Protein AF-A0A432FCJ3-F1 (afdb_monomer_lite)

Secondary structure (DSSP, 8-state):
--BHHHHHHHHHHTT---PPP---SSHHHHHHHHHHHHT---SS---EEEEE-SBSTTHHHH-B-SSSBSSEEEEEPPPPEEEEEEEEEEEEE-TTS-EEEEEEEEEEEETTEEEEEEE--SHHHHHHTT--TT-EEEEEEETTTEEEEEEEEE------

Sequence (160 aa):
MHSHDKAIDFLKTQGFSVNKETIFSNIKGVVKFIEEIENQSFNYATDGVVVKVNDYDLYEEIGYTAKFPKYMIAYKFPEEVAETKLIDIFVTIGRTGRVTYNAKLESVQLAGTTVSAATLHNADYIREIDINVGDIVKVKKAGEIIPKVLGVAKKINNNK

Structure (mmCIF, N/CA/C/O backbone):
data_AF-A0A432FCJ3-F1
#
_entry.id   AF-A0A432FCJ3-F1
#
loop_
_atom_site.group_PDB
_atom_site.id
_atom_site.type_symbol
_atom_site.label_atom_id
_atom_site.label_alt_id
_atom_site.label_comp_id
_atom_site.label_asym_id
_atom_site.label_entity_id
_atom_site.label_seq_id
_atom_site.pdbx_PDB_ins_code
_atom_site.Cartn_x
_atom_site.Cartn_y
_atom_site.Cartn_z
_atom_site.occupancy
_atom_site.B_iso_or_equiv
_atom_site.auth_seq_id
_atom_site.auth_comp_id
_atom_site.auth_asym_id
_atom_site.auth_atom_id
_atom_site.pdbx_PDB_model_num
ATOM 1 N N . MET A 1 1 ? -23.964 -3.023 24.642 1.00 69.19 1 MET A N 1
ATOM 2 C CA . MET A 1 1 ? -22.540 -2.944 24.249 1.00 69.19 1 MET A CA 1
ATOM 3 C C . MET A 1 1 ? -22.446 -1.805 23.252 1.00 69.19 1 MET A C 1
ATOM 5 O O . MET A 1 1 ? -22.927 -1.983 22.145 1.00 69.19 1 MET A O 1
ATOM 9 N N . HIS A 1 2 ? -21.978 -0.634 23.689 1.00 87.81 2 HIS A N 1
ATOM 10 C CA . HIS A 1 2 ? -22.142 0.639 22.959 1.00 87.81 2 HIS A CA 1
ATOM 11 C C . HIS A 1 2 ? -20.869 1.113 22.247 1.00 87.81 2 HIS A C 1
ATOM 13 O O . HIS A 1 2 ? -20.880 2.152 21.605 1.00 87.81 2 HIS A O 1
ATOM 19 N N . SER A 1 3 ? -19.769 0.361 22.338 1.00 93.81 3 SER A N 1
ATOM 20 C CA . SER A 1 3 ? -18.516 0.735 21.688 1.00 93.81 3 SER A CA 1
ATOM 21 C C . SER A 1 3 ? -17.806 -0.439 21.020 1.00 93.81 3 SER A C 1
ATOM 23 O O . SER A 1 3 ? -18.005 -1.605 21.389 1.00 93.81 3 SER A O 1
ATOM 25 N N . HIS A 1 4 ? -16.980 -0.119 20.022 1.00 93.81 4 HIS A N 1
ATOM 26 C CA . HIS A 1 4 ? -16.246 -1.087 19.216 1.00 93.81 4 HIS A CA 1
ATOM 27 C C . HIS A 1 4 ? -15.197 -1.844 20.024 1.00 93.81 4 HIS A C 1
ATOM 29 O O . HIS A 1 4 ? -15.189 -3.074 19.999 1.00 93.81 4 HIS A O 1
ATOM 35 N N . ASP A 1 5 ? -14.403 -1.133 20.824 1.00 94.00 5 ASP A N 1
ATOM 36 C CA . ASP A 1 5 ? -13.383 -1.730 21.688 1.00 94.00 5 ASP A CA 1
ATOM 37 C C . ASP A 1 5 ? -13.979 -2.792 22.625 1.00 94.00 5 ASP A C 1
ATOM 39 O O . ASP A 1 5 ? -13.452 -3.897 22.752 1.00 94.00 5 ASP A O 1
ATOM 43 N N . LYS A 1 6 ? -15.152 -2.507 23.209 1.00 94.06 6 LYS A N 1
ATOM 44 C CA . LYS A 1 6 ? -15.864 -3.449 24.082 1.00 94.06 6 LYS A CA 1
ATOM 45 C C . LYS A 1 6 ? -16.390 -4.659 23.326 1.00 94.06 6 LYS A C 1
ATOM 47 O O . LYS A 1 6 ? -16.448 -5.744 23.902 1.00 94.06 6 LYS A O 1
ATOM 52 N N . ALA A 1 7 ? -16.750 -4.494 22.056 1.00 94.06 7 ALA A N 1
ATOM 53 C CA . ALA A 1 7 ? -17.126 -5.606 21.193 1.00 94.06 7 ALA A CA 1
ATOM 54 C C . ALA A 1 7 ? -15.947 -6.537 20.912 1.00 94.06 7 ALA A C 1
ATOM 56 O O . ALA A 1 7 ? -16.101 -7.756 20.998 1.00 94.06 7 ALA A O 1
ATOM 57 N N . ILE A 1 8 ? -14.767 -5.982 20.641 1.00 94.50 8 ILE A N 1
ATOM 58 C CA . ILE A 1 8 ? -13.552 -6.768 20.423 1.00 94.50 8 ILE A CA 1
ATOM 59 C C . ILE A 1 8 ? -13.083 -7.448 21.712 1.00 94.50 8 ILE A C 1
ATOM 61 O O . ILE A 1 8 ? -12.767 -8.640 21.688 1.00 94.50 8 ILE A O 1
ATOM 65 N N . ASP A 1 9 ? -13.115 -6.743 22.845 1.00 93.81 9 ASP A N 1
ATOM 66 C CA . ASP A 1 9 ? -12.841 -7.329 24.161 1.00 93.81 9 ASP A CA 1
ATOM 67 C C . ASP A 1 9 ? -13.799 -8.489 24.452 1.00 93.81 9 ASP A C 1
ATOM 69 O O . ASP A 1 9 ? -13.364 -9.569 24.855 1.00 93.81 9 ASP A O 1
ATOM 73 N N . PHE A 1 10 ? -15.099 -8.308 24.199 1.00 94.75 10 PHE A N 1
ATOM 74 C CA . PHE A 1 10 ? -16.085 -9.371 24.366 1.00 94.75 10 PHE A CA 1
ATOM 75 C C . PHE A 1 10 ? -15.745 -10.586 23.497 1.00 94.75 10 PHE A C 1
ATOM 77 O O . PHE A 1 10 ? -15.637 -11.688 24.033 1.00 94.75 10 PHE A O 1
ATOM 84 N N . LEU A 1 11 ? -15.478 -10.408 22.199 1.00 96.00 11 LEU A N 1
ATOM 85 C CA . LEU A 1 11 ? -15.059 -11.504 21.315 1.00 96.00 11 LEU A CA 1
ATOM 86 C C . LEU A 1 11 ? -13.817 -12.233 21.846 1.00 96.00 11 LEU A C 1
ATOM 88 O O . LEU A 1 11 ? -13.780 -13.465 21.853 1.00 96.00 11 LEU A O 1
ATOM 92 N N . LYS A 1 12 ? -12.837 -11.495 22.375 1.00 95.12 12 LYS A N 1
ATOM 93 C CA . LYS A 1 12 ? -11.653 -12.079 23.012 1.00 95.12 12 LYS A CA 1
ATOM 94 C C . LYS A 1 12 ? -12.016 -12.957 24.210 1.00 95.12 12 LYS A C 1
ATOM 96 O O . LYS A 1 12 ? -11.491 -14.061 24.331 1.00 95.12 12 LYS A O 1
ATOM 101 N N . THR A 1 13 ? -12.929 -12.507 25.079 1.00 96.06 13 THR A N 1
ATOM 102 C CA . THR A 1 13 ? -13.399 -13.319 26.224 1.00 96.06 13 THR A CA 1
ATOM 103 C C . THR A 1 13 ? -14.137 -14.586 25.799 1.00 96.06 13 THR A C 1
ATOM 105 O O . THR A 1 13 ? -14.104 -15.575 26.523 1.00 96.06 13 THR A O 1
ATOM 108 N N . GLN A 1 14 ? -14.760 -14.579 24.619 1.00 96.94 14 GLN A N 1
ATOM 109 C CA . GLN A 1 14 ? -15.420 -15.753 24.043 1.00 96.94 14 GLN A CA 1
ATOM 110 C C . GLN A 1 14 ? -14.439 -16.716 23.342 1.00 96.94 14 GLN A C 1
ATOM 112 O O . GLN A 1 14 ? -14.867 -17.715 22.772 1.00 96.94 14 GLN A O 1
ATOM 117 N N . GLY A 1 15 ? -13.130 -16.443 23.381 1.00 96.94 15 GLY A N 1
ATOM 118 C CA . GLY A 1 15 ? -12.092 -17.308 22.812 1.00 96.94 15 GLY A CA 1
ATOM 119 C C . GLY A 1 15 ? -11.774 -17.049 21.338 1.00 96.94 15 GLY A C 1
ATOM 120 O O . GLY A 1 15 ? -10.994 -17.797 20.749 1.00 96.94 15 GLY A O 1
ATOM 121 N N . PHE A 1 16 ? -12.330 -15.997 20.726 1.00 97.25 16 PHE A N 1
ATOM 122 C CA . PHE A 1 16 ? -11.951 -15.615 19.366 1.00 97.25 16 PHE A CA 1
ATOM 123 C C . PHE A 1 16 ? -10.554 -14.989 19.340 1.00 97.25 16 PHE A C 1
ATOM 125 O O . PHE A 1 16 ? -10.162 -14.228 20.227 1.00 97.25 16 PHE A O 1
ATOM 132 N N . SER A 1 17 ? -9.809 -15.273 18.271 1.00 94.75 17 SER A N 1
ATOM 133 C CA . SER A 1 17 ? -8.555 -14.577 17.983 1.00 94.75 17 SER A CA 1
ATOM 134 C C . SER A 1 17 ? -8.865 -13.181 17.452 1.00 94.75 17 SER A C 1
ATOM 136 O O . SER A 1 17 ? -9.484 -13.042 16.400 1.00 94.75 17 SER A O 1
ATOM 138 N N . VAL A 1 18 ? -8.442 -12.154 18.187 1.00 93.62 18 VAL A N 1
ATOM 139 C CA . VAL A 1 18 ? -8.648 -10.747 17.827 1.00 93.62 18 VAL A CA 1
ATOM 140 C C . VAL A 1 18 ? -7.317 -10.008 17.750 1.00 93.62 18 VAL A C 1
ATOM 142 O O . VAL A 1 18 ? -6.383 -10.309 18.497 1.00 93.62 18 VAL A O 1
ATOM 145 N N . ASN A 1 19 ? -7.246 -9.012 16.870 1.00 88.50 19 ASN A N 1
ATOM 146 C CA . ASN A 1 19 ? -6.127 -8.077 16.836 1.00 88.50 19 ASN A CA 1
ATOM 147 C C . ASN A 1 19 ? -6.245 -7.060 17.977 1.00 88.50 19 ASN A C 1
ATOM 149 O O . ASN A 1 19 ? -7.339 -6.762 18.456 1.00 88.50 19 ASN A O 1
ATOM 153 N N . LYS A 1 20 ? -5.106 -6.519 18.420 1.00 84.38 20 LYS A N 1
ATOM 154 C CA . LYS A 1 20 ? -5.085 -5.442 19.412 1.00 84.38 20 LYS A CA 1
ATOM 155 C C . LYS A 1 20 ? -5.591 -4.150 18.772 1.00 84.38 20 LYS A C 1
ATOM 157 O O . LYS A 1 20 ? -5.023 -3.701 17.781 1.00 84.38 20 LYS A O 1
ATOM 162 N N . GLU A 1 21 ? -6.598 -3.536 19.380 1.00 87.06 21 GLU A N 1
ATOM 163 C CA . GLU A 1 21 ? -7.052 -2.194 19.016 1.00 87.06 21 GLU A CA 1
ATOM 164 C C . GLU A 1 21 ? -6.400 -1.132 19.907 1.00 87.06 21 GLU A C 1
ATOM 166 O O . GLU A 1 21 ? -6.070 -1.386 21.070 1.00 87.06 21 GLU A O 1
ATOM 171 N N . THR A 1 22 ? -6.222 0.068 19.356 1.00 91.62 22 THR A N 1
ATOM 172 C CA . THR A 1 22 ? -5.746 1.240 20.097 1.00 91.62 22 THR A CA 1
ATOM 173 C C . THR A 1 22 ? -6.774 2.352 19.951 1.00 91.62 22 THR A C 1
ATOM 175 O O . THR A 1 22 ? -7.135 2.726 18.836 1.00 91.62 22 THR A O 1
ATOM 178 N N . ILE A 1 23 ? -7.245 2.880 21.079 1.00 94.56 23 ILE A N 1
ATOM 179 C CA . ILE A 1 23 ? -8.235 3.959 21.113 1.00 94.56 23 ILE A CA 1
ATOM 180 C C . ILE A 1 23 ? -7.503 5.298 21.170 1.00 94.56 23 ILE A C 1
ATOM 182 O O . ILE A 1 23 ? -6.588 5.485 21.973 1.00 94.56 23 ILE A O 1
ATOM 186 N N . PHE A 1 24 ? -7.951 6.249 20.356 1.00 95.56 24 PHE A N 1
ATOM 187 C CA . PHE A 1 24 ? -7.431 7.611 20.335 1.00 95.56 24 PHE A CA 1
ATOM 188 C C . PHE A 1 24 ? -8.554 8.605 20.613 1.00 95.56 24 PHE A C 1
ATOM 190 O O . PHE A 1 24 ? -9.664 8.459 20.111 1.00 95.56 24 PHE A O 1
ATOM 197 N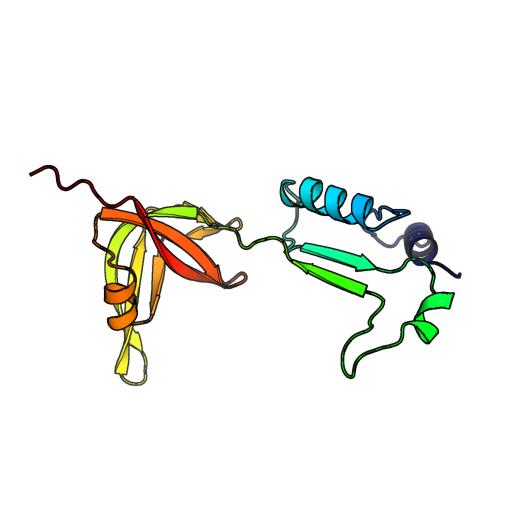 N . SER A 1 25 ? -8.255 9.650 21.385 1.00 94.00 25 SER A N 1
ATOM 198 C CA . SER A 1 25 ? -9.209 10.725 21.686 1.00 94.00 25 SER A CA 1
ATOM 199 C C . SER A 1 25 ? -9.323 11.768 20.572 1.00 94.00 25 SER A C 1
ATOM 201 O O . SER A 1 25 ? -10.196 12.630 20.621 1.00 94.00 25 SER A O 1
ATOM 203 N N . ASN A 1 26 ? -8.419 11.746 19.589 1.00 94.81 26 ASN A N 1
ATOM 204 C CA . ASN A 1 26 ? -8.388 12.714 18.499 1.00 94.81 26 ASN A CA 1
ATOM 205 C C . ASN A 1 26 ? -7.659 12.172 17.261 1.00 94.81 26 ASN A C 1
ATOM 207 O O . ASN A 1 26 ? -6.844 11.251 17.344 1.00 94.81 26 ASN A O 1
ATOM 211 N N . ILE A 1 27 ? -7.910 12.817 16.119 1.00 94.25 27 ILE A N 1
ATOM 212 C CA . ILE A 1 27 ? -7.345 12.429 14.822 1.00 94.25 27 ILE A CA 1
ATOM 213 C C . ILE A 1 27 ? -5.815 12.539 14.765 1.00 94.25 27 ILE A C 1
ATOM 215 O O . ILE A 1 27 ? -5.184 11.757 14.065 1.00 94.25 27 ILE A O 1
ATOM 219 N N . LYS A 1 28 ? -5.187 13.449 15.526 1.00 96.44 28 LYS A N 1
ATOM 220 C CA . LYS A 1 28 ? -3.718 13.582 15.529 1.00 96.44 28 LYS A CA 1
ATOM 221 C C . LYS A 1 28 ? -3.051 12.331 16.099 1.00 96.44 28 LYS A C 1
ATOM 223 O O . LYS A 1 28 ? -2.042 11.889 15.566 1.00 96.44 28 LYS A O 1
ATOM 228 N N . GLY A 1 29 ? -3.635 11.748 17.148 1.00 96.31 29 GLY A N 1
ATOM 229 C CA . GLY A 1 29 ? -3.182 10.471 17.701 1.00 96.31 29 GLY A CA 1
ATOM 230 C C . GLY A 1 29 ? -3.296 9.330 16.691 1.00 96.31 29 GLY A C 1
ATOM 231 O O . GLY A 1 29 ? -2.356 8.557 16.543 1.00 96.31 29 GLY A O 1
ATOM 232 N N . VAL A 1 30 ? -4.405 9.284 15.944 1.00 95.44 30 VAL A N 1
ATOM 233 C CA . VAL A 1 30 ? -4.616 8.292 14.878 1.00 95.44 30 VAL A CA 1
ATOM 234 C C . VAL A 1 30 ? -3.566 8.433 13.776 1.00 95.44 30 VAL A C 1
ATOM 236 O O . VAL A 1 30 ? -2.951 7.443 13.400 1.00 95.44 30 VAL A O 1
ATOM 239 N N . VAL A 1 31 ? -3.328 9.652 13.280 1.00 94.75 31 VAL A N 1
ATOM 240 C CA . VAL A 1 31 ? -2.335 9.907 12.221 1.00 94.75 31 VAL A CA 1
ATOM 241 C C . VAL A 1 31 ? -0.932 9.507 12.677 1.00 94.75 31 VAL A C 1
ATOM 243 O O . VAL A 1 31 ? -0.256 8.775 11.966 1.00 94.75 31 VAL A O 1
ATOM 246 N N . LYS A 1 32 ? -0.529 9.888 13.895 1.00 95.12 32 LYS A N 1
ATOM 247 C CA . LYS A 1 32 ? 0.775 9.497 14.448 1.00 95.12 32 LYS A CA 1
ATOM 248 C C . LYS A 1 32 ? 0.924 7.976 14.548 1.00 95.12 32 LYS A C 1
ATOM 250 O O . LYS A 1 32 ? 1.975 7.434 14.238 1.00 95.12 32 LYS A O 1
ATOM 255 N N . PHE A 1 33 ? -0.135 7.281 14.961 1.00 94.19 33 PHE A N 1
ATOM 256 C CA . PHE A 1 33 ? -0.132 5.822 15.017 1.00 94.19 33 PHE A CA 1
ATOM 257 C C . PHE A 1 33 ? -0.002 5.183 13.631 1.00 94.19 33 PHE A C 1
ATOM 259 O O . PHE A 1 33 ? 0.706 4.192 13.492 1.00 94.19 33 PHE A O 1
ATOM 266 N N . ILE A 1 34 ? -0.649 5.755 12.610 1.00 93.31 34 ILE A N 1
ATOM 267 C CA . ILE A 1 34 ? -0.510 5.308 11.218 1.00 93.31 34 ILE A CA 1
ATOM 268 C C . ILE A 1 34 ? 0.949 5.432 10.753 1.00 93.31 34 ILE A C 1
ATOM 270 O O . ILE A 1 34 ? 1.495 4.475 10.218 1.00 93.31 34 ILE A O 1
ATOM 274 N N . GLU A 1 35 ? 1.603 6.562 11.014 1.00 91.50 35 GLU A N 1
ATOM 275 C CA . GLU A 1 35 ? 3.014 6.776 10.649 1.00 91.50 35 GLU A CA 1
ATOM 276 C C . GLU A 1 35 ? 3.960 5.797 11.376 1.00 91.50 35 GLU A C 1
ATOM 278 O O . GLU A 1 35 ? 4.930 5.290 10.805 1.00 91.50 35 GLU A O 1
ATOM 283 N N . GLU A 1 36 ? 3.672 5.499 12.647 1.00 90.81 36 GLU A N 1
ATOM 284 C CA . GLU A 1 36 ? 4.441 4.543 13.452 1.00 90.81 36 GLU A CA 1
ATOM 285 C C . GLU A 1 36 ? 4.263 3.099 12.971 1.00 90.81 36 GLU A C 1
ATOM 287 O O . GLU A 1 36 ? 5.215 2.318 13.014 1.00 90.81 36 GLU A O 1
ATOM 292 N N . ILE A 1 37 ? 3.051 2.725 12.552 1.00 90.31 37 ILE A N 1
ATOM 293 C CA . ILE A 1 37 ? 2.708 1.350 12.185 1.00 90.31 37 ILE A CA 1
ATOM 294 C C . ILE A 1 37 ? 3.050 1.023 10.726 1.00 90.31 37 ILE A C 1
ATOM 296 O O . ILE A 1 37 ? 3.361 -0.126 10.427 1.00 90.31 37 ILE A O 1
ATOM 300 N N . GLU A 1 38 ? 3.064 2.025 9.844 1.00 86.56 38 GLU A N 1
ATOM 301 C CA . GLU A 1 38 ? 3.486 1.905 8.441 1.00 86.56 38 GLU A CA 1
ATOM 302 C C . GLU A 1 38 ? 4.909 1.339 8.313 1.00 86.56 38 GLU A C 1
ATOM 304 O O . GLU A 1 38 ? 5.192 0.544 7.422 1.00 86.56 38 GLU A O 1
ATOM 309 N N . ASN A 1 39 ? 5.795 1.695 9.245 1.00 81.44 39 ASN A N 1
ATOM 310 C CA . ASN A 1 39 ? 7.192 1.259 9.249 1.00 81.44 39 ASN A CA 1
ATOM 311 C C . ASN A 1 39 ? 7.428 -0.060 10.013 1.00 81.44 39 ASN A C 1
ATOM 313 O O . ASN A 1 39 ? 8.575 -0.482 10.179 1.00 81.44 39 ASN A O 1
ATOM 317 N N . GLN A 1 40 ? 6.375 -0.706 10.522 1.00 84.31 40 GLN A N 1
ATOM 318 C CA . GLN A 1 40 ? 6.498 -1.951 11.281 1.00 84.31 40 GLN A CA 1
ATOM 319 C C . GLN A 1 40 ? 6.369 -3.180 10.386 1.00 84.31 40 GLN A C 1
ATOM 321 O O . GLN A 1 40 ? 5.595 -3.227 9.436 1.00 84.31 40 GLN A O 1
ATOM 326 N N . SER A 1 41 ? 7.121 -4.222 10.735 1.00 80.25 41 SER A N 1
ATOM 327 C CA . SER A 1 41 ? 6.980 -5.538 10.118 1.00 80.25 41 SER A CA 1
ATOM 328 C C . SER A 1 41 ? 5.958 -6.373 10.881 1.00 80.25 41 SER A C 1
ATOM 330 O O . SER A 1 41 ? 6.052 -6.528 12.100 1.00 80.25 41 SER A O 1
ATOM 332 N N . PHE A 1 42 ? 5.011 -6.952 10.151 1.00 82.94 42 PHE A N 1
ATOM 333 C CA . PHE A 1 42 ? 4.018 -7.879 10.684 1.00 82.94 42 PHE A CA 1
ATOM 334 C C . PHE A 1 42 ? 4.353 -9.307 10.271 1.00 82.94 42 PHE A C 1
ATOM 336 O O . PHE A 1 42 ? 4.901 -9.553 9.200 1.00 82.94 42 PHE A O 1
ATOM 343 N N . ASN A 1 43 ? 3.944 -10.275 11.091 1.00 85.88 43 ASN A N 1
ATOM 344 C CA . ASN A 1 43 ? 4.069 -11.702 10.766 1.00 85.88 43 ASN A CA 1
ATOM 345 C C . ASN A 1 43 ? 3.037 -12.162 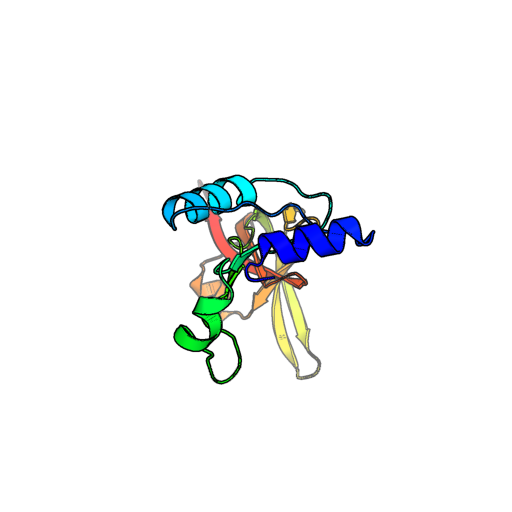9.713 1.00 85.88 43 ASN A C 1
ATOM 347 O O . ASN A 1 43 ? 2.839 -13.358 9.510 1.00 85.88 43 ASN A O 1
ATOM 351 N N . TYR A 1 44 ? 2.331 -11.217 9.097 1.00 83.44 44 TYR A N 1
ATOM 352 C CA . TYR A 1 44 ? 1.306 -11.417 8.086 1.00 83.44 44 TYR A CA 1
ATOM 353 C C . TYR A 1 44 ? 1.303 -10.222 7.128 1.00 83.44 44 TYR A C 1
ATOM 355 O O . TYR A 1 44 ? 1.759 -9.135 7.478 1.00 83.44 44 TYR A O 1
ATOM 363 N N . ALA A 1 45 ? 0.779 -10.420 5.920 1.00 76.50 45 ALA A N 1
ATOM 364 C CA . ALA A 1 45 ? 0.626 -9.341 4.953 1.00 76.50 45 ALA A CA 1
ATOM 365 C C . ALA A 1 45 ? -0.517 -8.400 5.365 1.00 76.50 45 ALA A C 1
ATOM 367 O O . ALA A 1 45 ? -1.607 -8.853 5.718 1.00 76.50 45 ALA A O 1
ATOM 368 N N . THR A 1 46 ? -0.269 -7.094 5.309 1.00 85.44 46 THR A N 1
ATOM 369 C CA . THR A 1 46 ? -1.276 -6.050 5.515 1.00 85.44 46 THR A CA 1
ATOM 370 C C . THR A 1 46 ? -0.992 -4.885 4.576 1.00 85.44 46 THR A C 1
ATOM 372 O O . THR A 1 46 ? 0.167 -4.576 4.307 1.00 85.44 46 THR A O 1
ATOM 375 N N . ASP A 1 47 ? -2.041 -4.244 4.068 1.00 83.94 47 ASP A N 1
ATOM 376 C CA . ASP A 1 47 ? -1.953 -3.117 3.138 1.00 83.94 47 ASP A CA 1
ATOM 377 C C . ASP A 1 47 ? -2.355 -1.784 3.784 1.00 83.94 47 ASP A C 1
ATOM 379 O O . ASP A 1 47 ? -2.467 -0.772 3.090 1.00 83.94 47 ASP A O 1
ATOM 383 N N . GLY A 1 48 ? -2.592 -1.768 5.099 1.00 90.38 48 GLY A N 1
ATOM 384 C CA . GLY A 1 48 ? -3.033 -0.576 5.808 1.00 90.38 48 GLY A CA 1
ATOM 385 C C . GLY A 1 48 ? -3.632 -0.837 7.185 1.00 90.38 48 GLY A C 1
ATOM 386 O O . GLY A 1 48 ? -3.423 -1.879 7.809 1.00 90.38 48 GLY A O 1
ATOM 387 N N . VAL A 1 49 ? -4.427 0.128 7.647 1.00 93.75 49 VAL A N 1
ATOM 388 C CA . VAL A 1 49 ? -5.227 0.041 8.874 1.00 93.75 49 VAL A CA 1
ATOM 389 C C . VAL A 1 49 ? -6.661 0.491 8.629 1.00 93.75 49 VAL A C 1
ATOM 391 O O . VAL A 1 49 ? -6.949 1.246 7.703 1.00 93.75 49 VAL A O 1
ATOM 394 N N . VAL A 1 50 ? -7.582 0.069 9.492 1.00 95.06 50 VAL A N 1
ATOM 395 C CA . VAL A 1 50 ? -8.962 0.567 9.480 1.00 95.06 50 VAL A CA 1
ATOM 396 C C . VAL A 1 50 ? -9.155 1.519 10.650 1.00 95.06 50 VAL A C 1
ATOM 398 O O . VAL A 1 50 ? -8.989 1.132 11.803 1.00 95.06 50 VAL A O 1
ATOM 401 N N . VAL A 1 51 ? -9.541 2.757 10.353 1.00 95.88 51 VAL A N 1
ATOM 402 C CA . VAL A 1 51 ? -9.912 3.760 11.353 1.00 95.88 51 VAL A CA 1
ATOM 403 C C . VAL A 1 51 ? -11.424 3.730 11.513 1.00 95.88 51 VAL A C 1
ATOM 405 O O . VAL A 1 51 ? -12.149 3.806 10.519 1.00 95.88 51 VAL A O 1
ATOM 408 N N . LYS A 1 52 ? -11.908 3.615 12.752 1.00 95.62 52 LYS A N 1
ATOM 409 C CA . LYS A 1 52 ? -13.340 3.551 13.070 1.00 95.62 52 LYS A CA 1
ATOM 410 C C . LYS A 1 52 ? -13.685 4.520 14.189 1.00 95.62 52 LYS A C 1
ATOM 412 O O . LYS A 1 52 ? -12.907 4.691 15.126 1.00 95.62 52 LYS A O 1
ATOM 417 N N . VAL A 1 53 ? -14.876 5.103 14.121 1.00 96.00 53 VAL A N 1
ATOM 418 C CA . VAL A 1 53 ? -15.495 5.742 15.283 1.00 96.00 53 VAL A CA 1
ATOM 419 C C . VAL A 1 53 ? -15.833 4.649 16.293 1.00 96.00 53 VAL A C 1
ATOM 421 O O . VAL A 1 53 ? -16.444 3.638 15.940 1.00 96.00 53 VAL A O 1
ATOM 424 N N . ASN A 1 54 ? -15.380 4.830 17.534 1.00 95.94 54 ASN A N 1
ATOM 425 C CA . ASN A 1 54 ? -15.513 3.806 18.566 1.00 95.94 54 ASN A CA 1
ATOM 426 C C . ASN A 1 54 ? -16.940 3.711 19.117 1.00 95.94 54 ASN A C 1
ATOM 428 O O . ASN A 1 54 ? -17.366 2.626 19.483 1.00 95.94 54 ASN A O 1
ATOM 432 N N . ASP A 1 55 ? -17.659 4.829 19.186 1.00 95.38 55 ASP A N 1
ATOM 433 C CA . ASP A 1 55 ? -19.007 4.905 19.749 1.00 95.38 55 ASP A CA 1
ATOM 434 C C . ASP A 1 55 ? -20.067 4.517 18.706 1.00 95.38 55 ASP A C 1
ATOM 436 O O . ASP A 1 55 ? -20.141 5.124 17.634 1.00 95.38 55 ASP A O 1
ATOM 440 N N . TYR A 1 56 ? -20.864 3.494 19.016 1.00 95.06 56 TYR A N 1
ATOM 441 C CA . TYR A 1 56 ? -21.927 2.995 18.144 1.00 95.06 56 TYR A CA 1
ATOM 442 C C . TYR A 1 56 ? -23.148 3.902 18.113 1.00 95.06 56 TYR A C 1
ATOM 444 O O . TYR A 1 56 ? -23.849 3.918 17.101 1.00 95.06 56 TYR A O 1
ATOM 452 N N . ASP A 1 57 ? -23.376 4.687 19.163 1.00 95.31 57 ASP A N 1
ATOM 453 C CA . ASP A 1 57 ? -24.531 5.579 19.226 1.00 95.31 57 ASP A CA 1
ATOM 454 C C . ASP A 1 57 ? -24.413 6.693 18.157 1.00 95.31 57 ASP A C 1
ATOM 456 O O . ASP A 1 57 ? -25.414 7.225 17.683 1.00 95.31 57 ASP A O 1
ATOM 460 N N . LEU A 1 58 ? -23.193 6.968 17.671 1.00 95.06 58 LEU A N 1
ATOM 461 C CA . LEU A 1 58 ? -22.918 7.914 16.582 1.00 95.06 58 LEU A CA 1
ATOM 462 C C . LEU A 1 58 ? -23.128 7.336 15.170 1.00 95.06 58 LEU A C 1
ATOM 464 O O . LEU A 1 58 ? -23.064 8.076 14.186 1.00 95.06 58 LEU A O 1
ATOM 468 N N . TYR A 1 59 ? -23.329 6.024 15.013 1.00 95.12 59 TYR A N 1
ATOM 469 C CA . TYR A 1 59 ? -23.325 5.396 13.683 1.00 95.12 59 TYR A CA 1
ATOM 470 C C . TYR A 1 59 ? -24.545 5.786 12.851 1.00 95.12 59 TYR A C 1
ATOM 472 O O . TYR A 1 59 ? -24.409 5.991 11.643 1.00 95.12 59 TYR A O 1
ATOM 480 N N . GLU A 1 60 ? -25.718 5.904 13.478 1.00 93.88 60 GLU A N 1
ATOM 481 C CA . GLU A 1 60 ? -26.938 6.347 12.794 1.00 93.88 60 GLU A CA 1
ATOM 482 C C . GLU A 1 60 ? -26.836 7.811 12.357 1.00 93.88 60 GLU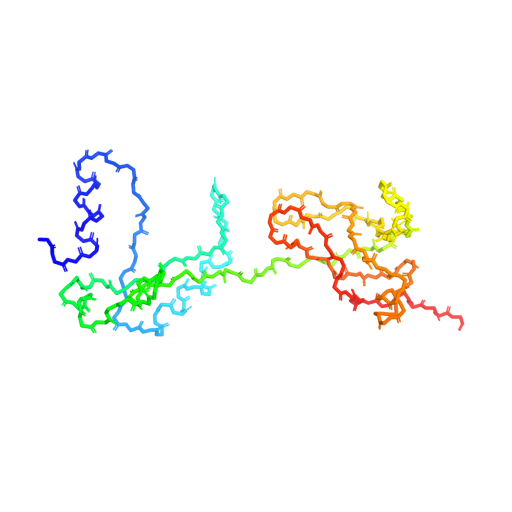 A C 1
ATOM 484 O O . GLU A 1 60 ? -27.188 8.132 11.222 1.00 93.88 60 GLU A O 1
ATOM 489 N N . GLU A 1 61 ? -26.286 8.675 13.215 1.00 96.44 61 GLU A N 1
ATOM 490 C CA . GLU A 1 61 ? -26.093 10.099 12.924 1.00 96.44 61 GLU A CA 1
ATOM 491 C C . GLU A 1 61 ? -25.089 10.314 11.780 1.00 96.44 61 GLU A C 1
ATOM 493 O O . GLU A 1 61 ? -25.350 11.063 10.837 1.00 96.44 61 GLU A O 1
ATOM 498 N N . ILE A 1 62 ? -23.947 9.621 11.826 1.00 96.75 62 ILE A N 1
ATOM 499 C CA . ILE A 1 62 ? -22.912 9.696 10.787 1.00 96.75 62 ILE A CA 1
ATOM 500 C C . ILE A 1 62 ? -23.416 9.076 9.473 1.00 96.75 62 ILE A C 1
ATOM 502 O O . ILE A 1 62 ? -23.199 9.616 8.381 1.00 96.75 62 ILE A O 1
ATOM 506 N N . GLY A 1 63 ? -24.094 7.934 9.574 1.00 96.12 63 GLY A N 1
ATOM 507 C CA . GLY A 1 63 ? -24.760 7.250 8.479 1.00 96.12 63 GLY A CA 1
ATOM 508 C C . GLY A 1 63 ? -23.828 6.568 7.472 1.00 96.12 63 GLY A C 1
ATOM 509 O O . GLY A 1 63 ? -22.668 6.230 7.731 1.00 96.12 63 GLY A O 1
ATOM 510 N N . TYR A 1 64 ? -24.371 6.348 6.274 1.00 96.12 64 TYR A N 1
ATOM 511 C CA . TYR A 1 64 ? -23.773 5.522 5.226 1.00 96.12 64 TYR A CA 1
ATOM 512 C C . TYR A 1 64 ? -23.794 6.250 3.876 1.00 96.12 64 TYR A C 1
ATOM 514 O O . TYR A 1 64 ? -24.575 7.173 3.637 1.00 96.12 64 TYR A O 1
ATOM 522 N N . THR A 1 65 ? -22.901 5.849 2.981 1.00 93.56 65 THR A N 1
ATOM 523 C CA . THR A 1 65 ? -23.026 6.088 1.536 1.00 93.56 65 THR A CA 1
ATOM 524 C C . THR A 1 65 ? -23.850 4.958 0.907 1.00 93.56 65 THR A C 1
ATOM 526 O O . THR A 1 65 ? -24.230 4.013 1.592 1.00 93.56 65 THR A O 1
ATOM 529 N N . ALA A 1 66 ? -24.070 4.988 -0.411 1.00 93.88 66 ALA A N 1
ATOM 530 C CA . ALA A 1 66 ? -24.763 3.902 -1.115 1.00 93.88 66 ALA A CA 1
ATOM 531 C C . ALA A 1 66 ? -24.085 2.520 -0.971 1.00 93.88 66 ALA A C 1
ATOM 533 O O . ALA A 1 66 ? -24.720 1.504 -1.240 1.00 93.88 66 ALA A O 1
ATOM 534 N N . LYS A 1 67 ? -22.800 2.470 -0.584 1.00 92.00 67 LYS A N 1
ATOM 535 C CA . LYS A 1 67 ? -22.016 1.225 -0.531 1.00 92.00 67 LYS A CA 1
ATOM 536 C C . LYS A 1 67 ? -21.237 1.011 0.770 1.00 92.00 67 LYS A C 1
ATOM 538 O O . LYS A 1 67 ? -20.957 -0.131 1.115 1.00 92.00 67 LYS A O 1
ATOM 543 N N . PHE A 1 68 ? -20.869 2.077 1.481 1.00 92.94 68 PHE A N 1
ATOM 544 C CA . PHE A 1 68 ? -19.957 2.005 2.629 1.00 92.94 68 PHE A CA 1
ATOM 545 C C . PHE A 1 68 ? -20.414 2.889 3.799 1.00 92.94 68 PHE A C 1
ATOM 547 O O . PHE A 1 68 ? -20.909 3.992 3.546 1.00 92.94 68 PHE A O 1
ATOM 554 N N . PRO A 1 69 ? -20.217 2.464 5.060 1.00 95.88 69 PRO A N 1
ATOM 555 C CA . PRO A 1 69 ? -20.407 3.323 6.232 1.00 95.88 69 PRO A CA 1
ATOM 556 C C . PRO A 1 69 ? -19.464 4.524 6.223 1.00 95.88 69 PRO A C 1
ATOM 558 O O . PRO A 1 69 ? -18.327 4.416 5.771 1.00 95.88 69 PRO A O 1
ATOM 561 N N . LYS A 1 70 ? -19.922 5.663 6.753 1.00 96.12 70 LYS A N 1
ATOM 562 C CA . LYS A 1 70 ? -19.107 6.887 6.859 1.00 96.12 70 LYS A CA 1
ATOM 563 C C . LYS A 1 70 ? -18.286 6.954 8.152 1.00 96.12 70 LYS A C 1
ATOM 565 O O . LYS A 1 70 ? -17.326 7.711 8.221 1.00 96.12 70 LYS A O 1
ATOM 570 N N . TYR A 1 71 ? -18.636 6.155 9.160 1.00 95.25 71 TYR A N 1
ATOM 571 C CA . TYR A 1 71 ? -17.954 6.100 10.459 1.00 95.25 71 TYR A CA 1
ATOM 572 C C . TYR A 1 71 ? -16.696 5.214 10.463 1.00 95.25 71 TYR A C 1
ATOM 574 O O . TYR A 1 71 ? -16.064 5.049 11.507 1.00 95.25 71 TYR A O 1
ATOM 582 N N . MET A 1 72 ? -16.326 4.617 9.326 1.00 95.44 72 MET A N 1
ATOM 583 C CA . MET A 1 72 ? -15.063 3.897 9.192 1.00 95.44 72 MET A CA 1
ATOM 584 C C . MET A 1 72 ? -14.427 4.080 7.819 1.00 95.44 72 MET A C 1
ATOM 586 O O . MET A 1 72 ? -15.118 4.221 6.813 1.00 95.44 72 MET A O 1
ATOM 590 N N . ILE A 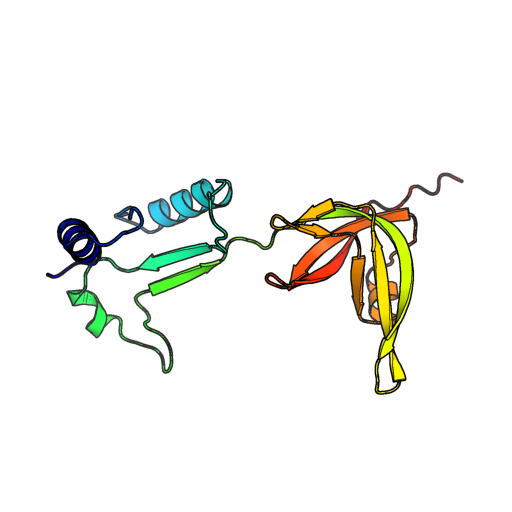1 73 ? -13.099 4.026 7.783 1.00 94.81 73 ILE A N 1
ATOM 591 C CA . ILE A 1 73 ? -12.312 4.130 6.558 1.00 94.81 73 ILE A CA 1
ATOM 592 C C . ILE A 1 73 ? -11.094 3.209 6.623 1.00 94.81 73 ILE A C 1
ATOM 594 O O . ILE A 1 73 ? -10.434 3.100 7.656 1.00 94.81 73 ILE A O 1
ATOM 598 N N . ALA A 1 74 ? -10.797 2.543 5.508 1.00 94.19 74 ALA A N 1
ATOM 599 C CA . ALA A 1 74 ? -9.543 1.824 5.328 1.00 94.19 74 ALA A CA 1
ATOM 600 C C . ALA A 1 74 ? -8.474 2.810 4.844 1.00 94.19 74 ALA A C 1
ATOM 602 O O . ALA A 1 74 ? -8.570 3.343 3.737 1.00 94.19 74 ALA A O 1
ATOM 603 N N . TYR A 1 75 ? -7.476 3.060 5.682 1.00 92.50 75 TYR A N 1
ATOM 604 C CA . TYR A 1 75 ? -6.289 3.819 5.330 1.00 92.50 75 TYR A CA 1
ATOM 605 C C . TYR A 1 75 ? -5.243 2.854 4.781 1.00 92.50 75 TYR A C 1
ATOM 607 O O . TYR A 1 75 ? -4.696 2.050 5.533 1.00 92.50 75 TYR A O 1
ATOM 615 N N . LYS A 1 76 ? -4.983 2.917 3.474 1.00 89.12 76 LYS A N 1
ATOM 616 C CA . LYS A 1 76 ? -3.946 2.103 2.833 1.00 89.12 76 LYS A CA 1
ATOM 617 C C . LYS A 1 76 ? -2.577 2.733 3.055 1.00 89.12 76 LYS A C 1
ATOM 619 O O . LYS A 1 76 ? -2.440 3.942 2.869 1.00 89.12 76 LYS A O 1
ATOM 624 N N . PHE A 1 77 ? -1.587 1.922 3.413 1.00 86.38 77 PHE A N 1
ATOM 625 C CA . PHE A 1 77 ? -0.202 2.377 3.441 1.00 86.38 77 PHE A CA 1
ATOM 626 C C . PHE A 1 77 ? 0.243 2.795 2.033 1.00 86.38 77 PHE A C 1
ATOM 628 O O . PHE A 1 77 ? -0.295 2.287 1.038 1.00 86.38 77 PHE A O 1
ATOM 635 N N . PRO A 1 78 ? 1.200 3.730 1.924 1.00 79.44 78 PRO A N 1
ATOM 636 C CA . PRO A 1 78 ? 1.828 4.050 0.656 1.00 79.44 78 PRO A CA 1
ATOM 637 C C . PRO A 1 78 ? 2.339 2.787 -0.037 1.00 7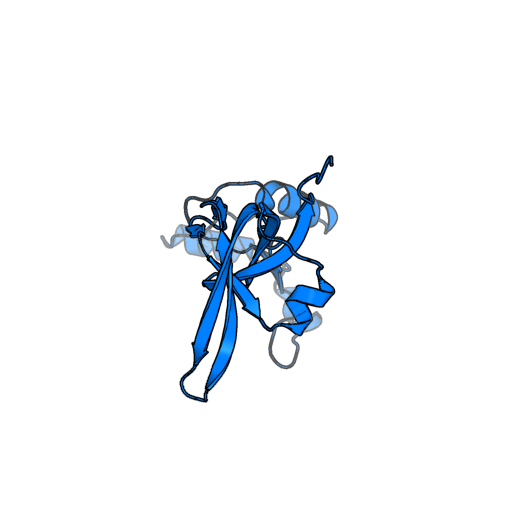9.44 78 PRO A C 1
ATOM 639 O O . PRO A 1 78 ? 2.868 1.874 0.596 1.00 79.44 78 PRO A O 1
ATOM 642 N N . GLU A 1 79 ? 2.160 2.726 -1.356 1.00 76.56 79 GLU A N 1
ATOM 643 C CA . GLU A 1 79 ? 2.676 1.608 -2.142 1.00 76.56 79 GLU A CA 1
ATOM 644 C C . GLU A 1 79 ? 4.200 1.549 -1.997 1.00 76.56 79 GLU A C 1
ATOM 646 O O . GLU A 1 79 ? 4.886 2.552 -2.207 1.00 76.56 79 GLU A O 1
ATOM 651 N N . GLU A 1 80 ? 4.731 0.371 -1.671 1.00 78.25 80 GLU A N 1
ATOM 652 C CA . GLU A 1 80 ? 6.173 0.167 -1.602 1.00 78.25 80 GLU A CA 1
ATOM 653 C C . GLU A 1 80 ? 6.790 0.410 -2.988 1.00 78.25 80 GLU A C 1
ATOM 655 O O . GLU A 1 80 ? 6.309 -0.094 -4.013 1.00 78.25 80 GLU A O 1
ATOM 660 N N . VAL A 1 81 ? 7.854 1.212 -3.019 1.00 88.12 81 VAL A N 1
ATOM 661 C CA . VAL A 1 81 ? 8.623 1.520 -4.226 1.00 88.12 81 VAL A CA 1
ATOM 662 C C . VAL A 1 81 ? 10.064 1.119 -3.976 1.00 88.12 81 VAL A C 1
ATOM 664 O O . VAL A 1 81 ? 10.679 1.581 -3.018 1.00 88.12 81 VAL 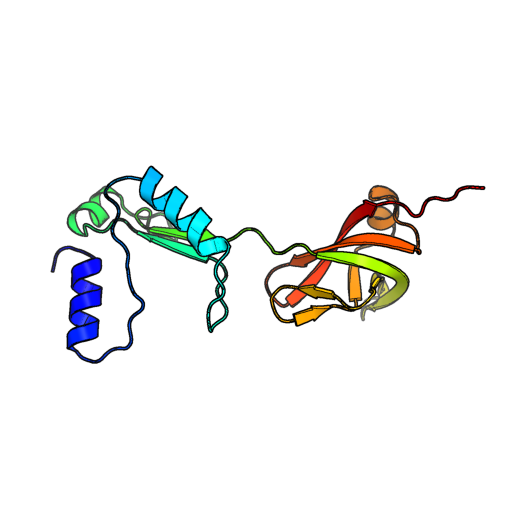A O 1
ATOM 667 N N . ALA A 1 82 ? 10.617 0.307 -4.871 1.00 91.12 82 ALA A N 1
ATOM 668 C CA . ALA A 1 82 ? 12.028 -0.038 -4.857 1.00 91.12 82 ALA A CA 1
ATOM 669 C C . ALA A 1 82 ? 12.746 0.580 -6.056 1.00 91.12 82 ALA A C 1
ATOM 671 O O . ALA A 1 82 ? 12.179 0.733 -7.141 1.00 91.12 82 ALA A O 1
ATOM 672 N N . GLU A 1 83 ? 14.017 0.913 -5.862 1.00 95.25 83 GLU A N 1
ATOM 673 C CA . GLU A 1 83 ? 14.916 1.316 -6.936 1.00 95.25 83 GLU A CA 1
ATOM 674 C C . GLU A 1 83 ? 15.785 0.128 -7.337 1.00 95.25 83 GLU A C 1
ATOM 676 O O . GLU A 1 83 ? 16.370 -0.541 -6.489 1.00 95.25 83 GLU A O 1
ATOM 681 N N . THR A 1 84 ? 15.859 -0.155 -8.635 1.00 96.62 84 THR A N 1
ATOM 682 C CA . THR A 1 84 ? 16.703 -1.232 -9.161 1.00 96.62 84 THR A CA 1
ATOM 683 C C . THR A 1 84 ? 17.219 -0.891 -10.552 1.00 96.62 84 THR A C 1
ATOM 685 O O . THR A 1 84 ? 16.707 0.013 -11.214 1.00 96.62 84 THR A O 1
ATOM 688 N N . LYS A 1 85 ? 18.252 -1.594 -11.009 1.00 97.00 85 LYS A N 1
ATOM 689 C CA . LYS A 1 85 ? 18.847 -1.381 -12.324 1.00 97.00 85 LYS A CA 1
ATOM 690 C C . LYS A 1 85 ? 18.003 -2.017 -13.427 1.00 97.00 85 LYS A C 1
ATOM 692 O O . LYS A 1 85 ? 17.662 -3.199 -13.365 1.00 97.00 85 LYS A O 1
ATOM 697 N N . LEU A 1 86 ? 17.731 -1.254 -14.484 1.00 97.19 86 LEU A N 1
ATOM 698 C CA . LEU A 1 86 ? 17.202 -1.782 -15.737 1.00 97.19 86 LEU A CA 1
ATOM 699 C C . LEU A 1 86 ? 18.314 -2.523 -16.491 1.00 97.19 86 LEU A C 1
ATOM 701 O O . LEU A 1 86 ? 19.262 -1.908 -16.974 1.00 97.19 86 LEU A O 1
ATOM 705 N N . ILE A 1 87 ? 18.194 -3.844 -16.608 1.00 97.75 87 ILE A N 1
ATOM 706 C CA . ILE A 1 87 ? 19.154 -4.698 -17.321 1.00 97.75 87 ILE A CA 1
ATOM 707 C C . ILE A 1 87 ? 18.877 -4.706 -18.821 1.00 97.75 87 ILE A C 1
ATOM 709 O O . ILE A 1 87 ? 19.820 -4.696 -19.605 1.00 97.75 87 ILE A O 1
ATOM 713 N N . ASP A 1 88 ? 17.606 -4.781 -19.217 1.00 97.12 88 ASP A N 1
ATOM 714 C CA . ASP A 1 88 ? 17.200 -4.880 -20.622 1.00 97.12 88 ASP A CA 1
ATOM 715 C C . ASP A 1 88 ? 15.704 -4.560 -20.790 1.00 97.12 88 ASP A C 1
ATOM 717 O O . ASP A 1 88 ? 14.954 -4.555 -19.812 1.00 97.12 88 ASP A O 1
ATOM 721 N N . ILE A 1 89 ? 15.245 -4.340 -22.022 1.00 96.00 89 ILE A N 1
ATOM 722 C CA . ILE A 1 89 ? 13.825 -4.198 -22.365 1.00 96.00 89 ILE A CA 1
ATOM 723 C C . ILE A 1 89 ? 13.449 -5.287 -23.368 1.00 96.00 89 ILE A C 1
ATOM 725 O O . ILE A 1 89 ? 13.998 -5.357 -24.463 1.00 96.00 89 ILE A O 1
ATOM 729 N N . PHE A 1 90 ? 12.457 -6.108 -23.021 1.00 95.56 90 PHE A N 1
ATOM 730 C CA . PHE A 1 90 ? 11.958 -7.178 -23.882 1.00 95.56 90 PHE A CA 1
ATOM 731 C C . PHE A 1 90 ? 10.475 -7.000 -24.211 1.00 95.56 90 PHE A C 1
ATOM 733 O O . PHE A 1 90 ? 9.719 -6.320 -23.513 1.00 95.56 90 PHE A O 1
ATOM 740 N N . VAL A 1 91 ? 10.049 -7.632 -25.301 1.00 95.56 91 VAL A N 1
ATOM 741 C CA . VAL A 1 91 ? 8.698 -7.499 -25.850 1.00 95.56 91 VAL A CA 1
ATOM 742 C C . VAL A 1 91 ? 7.915 -8.794 -25.657 1.00 95.56 91 VAL A C 1
ATOM 744 O O . VAL A 1 91 ? 8.447 -9.891 -25.814 1.00 95.56 91 VAL A O 1
ATOM 747 N N . THR A 1 92 ? 6.626 -8.676 -25.350 1.00 93.75 92 THR A N 1
ATOM 748 C CA . THR A 1 92 ? 5.680 -9.797 -25.313 1.00 93.75 92 THR A CA 1
ATOM 749 C C . THR A 1 92 ? 4.488 -9.499 -26.213 1.00 93.75 92 THR A C 1
ATOM 751 O O . THR A 1 92 ? 3.913 -8.411 -26.157 1.00 93.75 92 THR A O 1
ATOM 754 N N . ILE A 1 93 ? 4.105 -10.471 -27.041 1.00 94.25 93 ILE A N 1
ATOM 755 C CA . ILE A 1 93 ? 2.973 -10.360 -27.965 1.00 94.25 93 ILE A CA 1
ATOM 756 C C . ILE A 1 93 ? 1.779 -11.089 -27.347 1.00 94.25 93 ILE A C 1
ATOM 758 O O . ILE A 1 93 ? 1.838 -12.287 -27.083 1.00 94.25 93 ILE A O 1
ATOM 762 N N . GLY A 1 94 ? 0.698 -10.356 -27.081 1.00 90.94 94 GLY A N 1
ATOM 763 C CA . GLY A 1 94 ? -0.542 -10.933 -26.562 1.00 90.94 94 GLY A CA 1
ATOM 764 C C . GLY A 1 94 ? -1.334 -11.691 -27.632 1.00 90.94 94 GLY A C 1
ATOM 765 O O . GLY A 1 94 ? -1.105 -11.531 -28.827 1.00 90.94 94 GLY A O 1
ATOM 766 N N . ARG A 1 95 ? -2.354 -12.451 -27.209 1.00 94.38 95 ARG A N 1
ATOM 767 C CA . ARG A 1 95 ? -3.241 -13.239 -28.095 1.00 94.38 95 ARG A CA 1
ATOM 768 C C . ARG A 1 95 ? -3.865 -12.433 -29.245 1.00 94.38 95 ARG A C 1
ATOM 770 O O . ARG A 1 95 ? -4.146 -12.989 -30.295 1.00 94.38 95 ARG A O 1
ATOM 777 N N . THR A 1 96 ? -4.103 -11.139 -29.043 1.00 94.69 96 THR A N 1
ATOM 778 C CA . THR A 1 96 ? -4.684 -10.231 -30.048 1.00 94.69 96 THR A CA 1
ATOM 779 C C . THR A 1 96 ? -3.636 -9.539 -30.929 1.00 94.69 96 THR A C 1
ATOM 781 O O . THR A 1 96 ? -3.973 -8.608 -31.650 1.00 94.69 96 THR A O 1
ATOM 784 N N . GLY A 1 97 ? -2.359 -9.922 -30.835 1.00 92.75 97 GLY A N 1
ATOM 785 C CA . GLY A 1 97 ? -1.251 -9.242 -31.512 1.00 92.75 97 GLY A CA 1
ATOM 786 C C . GLY A 1 97 ? -0.768 -7.974 -30.801 1.00 92.75 97 GLY A C 1
ATOM 787 O O . GLY A 1 97 ? 0.139 -7.305 -31.290 1.00 92.75 97 GLY A O 1
ATOM 788 N N . ARG A 1 98 ? -1.334 -7.628 -29.632 1.00 92.38 98 ARG A N 1
ATOM 789 C CA . ARG A 1 98 ? -0.908 -6.444 -28.873 1.00 92.38 98 ARG A CA 1
ATOM 790 C C . ARG A 1 98 ? 0.530 -6.607 -28.379 1.00 92.38 98 ARG A C 1
ATOM 792 O O . ARG A 1 98 ? 0.810 -7.488 -27.566 1.00 92.38 98 ARG A O 1
ATOM 799 N N . VAL A 1 99 ? 1.401 -5.705 -28.817 1.00 92.81 99 VAL A N 1
ATOM 800 C CA . VAL A 1 99 ? 2.797 -5.600 -28.383 1.00 92.81 99 VAL A CA 1
ATOM 801 C C . VAL A 1 99 ? 2.852 -4.926 -27.011 1.00 92.81 99 VAL A C 1
ATOM 803 O O . VAL A 1 99 ? 2.358 -3.813 -26.845 1.00 92.81 99 VAL A O 1
ATOM 806 N N . THR A 1 100 ? 3.419 -5.608 -26.017 1.00 92.19 100 THR A N 1
ATOM 807 C CA . THR A 1 100 ? 3.636 -5.080 -24.660 1.00 92.19 100 THR A CA 1
ATOM 808 C C . THR A 1 100 ? 5.130 -5.054 -24.369 1.00 92.19 100 THR A C 1
ATOM 810 O O . THR A 1 100 ? 5.822 -6.034 -24.642 1.00 92.19 100 THR A O 1
ATOM 813 N N . TYR A 1 101 ? 5.619 -3.953 -23.805 1.00 95.31 101 TYR A N 1
ATOM 814 C CA . TYR A 1 101 ? 7.024 -3.801 -23.434 1.00 95.31 101 TYR A CA 1
ATOM 815 C C . TYR A 1 101 ? 7.212 -4.070 -21.944 1.00 95.31 101 TYR A C 1
ATOM 817 O O . TYR A 1 101 ? 6.404 -3.634 -21.117 1.00 95.31 101 TYR A O 1
ATOM 825 N N . ASN A 1 102 ? 8.286 -4.773 -21.601 1.00 96.06 102 ASN A N 1
ATOM 826 C CA . ASN A 1 102 ? 8.621 -5.147 -20.236 1.00 96.06 102 ASN A CA 1
ATOM 827 C C . ASN A 1 102 ? 10.093 -4.850 -19.950 1.00 96.06 102 ASN A C 1
ATOM 829 O O . ASN A 1 102 ? 10.966 -5.073 -20.785 1.00 96.06 102 ASN A O 1
ATOM 833 N N . ALA A 1 103 ? 10.355 -4.363 -18.747 1.00 96.88 103 ALA A N 1
ATOM 834 C CA . ALA A 1 103 ? 11.681 -4.182 -18.194 1.00 96.88 103 ALA A CA 1
ATOM 835 C C . ALA A 1 103 ? 12.175 -5.499 -17.591 1.00 96.88 103 ALA A C 1
ATOM 837 O O . ALA A 1 103 ? 11.471 -6.116 -16.789 1.00 96.88 103 ALA A O 1
ATOM 838 N N . LYS A 1 104 ? 13.399 -5.897 -17.935 1.00 97.62 104 LYS A N 1
ATOM 839 C CA . LYS A 1 104 ? 14.190 -6.881 -17.197 1.00 97.62 104 LYS A CA 1
ATOM 840 C C . LYS A 1 104 ? 15.015 -6.133 -16.159 1.00 97.62 104 LYS A C 1
ATOM 842 O O . LYS A 1 104 ? 15.773 -5.233 -16.509 1.00 97.62 104 LYS A O 1
ATOM 847 N N . LEU A 1 105 ? 14.859 -6.496 -14.898 1.00 97.31 105 LEU A N 1
ATOM 848 C CA . LEU A 1 105 ? 15.407 -5.764 -13.763 1.00 97.31 105 LEU A CA 1
ATOM 849 C C . LEU A 1 105 ? 16.445 -6.608 -13.032 1.00 97.31 105 LEU A C 1
ATOM 851 O O . LEU A 1 105 ? 16.360 -7.837 -13.010 1.00 97.31 105 LEU A O 1
ATOM 855 N N . GLU A 1 106 ? 17.403 -5.940 -12.400 1.00 97.38 106 GLU A N 1
ATOM 856 C CA . GLU A 1 106 ? 18.172 -6.561 -11.328 1.00 97.38 106 GLU A CA 1
ATOM 857 C C . GLU A 1 106 ? 17.218 -6.921 -10.181 1.00 97.38 106 GLU A C 1
ATOM 859 O O . GLU A 1 106 ? 16.333 -6.138 -9.821 1.00 97.38 106 GLU A O 1
ATOM 864 N N . SER A 1 107 ? 17.330 -8.150 -9.670 1.00 96.06 107 SER A N 1
ATOM 865 C CA . SER A 1 107 ? 16.385 -8.685 -8.688 1.00 96.06 107 SER A CA 1
ATOM 866 C C . SER A 1 107 ? 16.332 -7.801 -7.447 1.00 96.06 107 SER A C 1
ATOM 868 O O . SER A 1 107 ? 17.351 -7.582 -6.796 1.00 96.06 107 SER A O 1
ATOM 870 N N . VAL A 1 108 ? 15.134 -7.343 -7.095 1.00 93.69 108 VAL A N 1
ATOM 871 C CA . VAL A 1 108 ? 14.904 -6.478 -5.935 1.00 93.69 108 VAL A CA 1
ATOM 872 C C . VAL A 1 108 ? 13.754 -7.018 -5.092 1.00 93.69 108 VAL A C 1
ATOM 874 O O . VAL A 1 108 ? 12.802 -7.585 -5.631 1.00 93.69 108 VAL A O 1
ATOM 877 N N . GLN A 1 109 ? 13.847 -6.882 -3.768 1.00 88.06 109 GLN A N 1
ATOM 878 C CA . GLN A 1 109 ? 12.723 -7.196 -2.886 1.00 88.06 109 GLN A CA 1
ATOM 879 C C . GLN A 1 109 ? 11.710 -6.054 -2.931 1.00 88.06 109 GLN A C 1
ATOM 881 O O . GLN A 1 109 ? 12.085 -4.891 -2.821 1.00 88.06 109 GLN A O 1
ATOM 886 N N . LEU A 1 110 ? 10.442 -6.405 -3.125 1.00 85.81 110 LEU A N 1
ATOM 887 C CA . LEU A 1 110 ? 9.329 -5.470 -3.185 1.00 85.81 110 LEU A CA 1
ATOM 888 C C . LEU A 1 110 ? 8.065 -6.156 -2.659 1.00 85.81 110 LEU A C 1
ATOM 890 O O . LEU A 1 110 ? 7.637 -7.178 -3.214 1.00 85.81 110 LEU A O 1
ATOM 894 N N . ALA A 1 111 ? 7.464 -5.608 -1.602 1.00 77.12 111 ALA A N 1
ATOM 895 C CA . ALA A 1 111 ? 6.261 -6.140 -0.960 1.00 77.12 111 ALA A CA 1
ATOM 896 C C . ALA A 1 111 ? 6.395 -7.632 -0.600 1.00 77.12 111 ALA A C 1
ATOM 898 O O . ALA A 1 111 ? 5.552 -8.457 -0.957 1.00 77.12 111 ALA A O 1
ATOM 899 N N . GLY A 1 112 ? 7.523 -8.001 0.021 1.00 76.81 112 GLY A N 1
ATOM 900 C CA . GLY A 1 112 ? 7.823 -9.379 0.439 1.00 76.81 112 GLY A CA 1
ATOM 901 C C . GLY A 1 112 ? 8.086 -10.373 -0.701 1.00 76.81 112 GLY A C 1
ATOM 902 O O . GLY A 1 112 ? 8.244 -11.567 -0.449 1.00 76.81 112 GLY A O 1
ATOM 903 N N . THR A 1 113 ? 8.143 -9.909 -1.953 1.00 83.75 113 THR A N 1
ATOM 904 C CA . THR A 1 113 ? 8.406 -10.744 -3.133 1.00 83.75 113 THR A CA 1
ATOM 905 C C . THR A 1 113 ? 9.611 -10.246 -3.916 1.00 83.75 113 THR A C 1
ATOM 907 O O . THR A 1 113 ? 9.846 -9.046 -4.012 1.00 83.75 113 THR A O 1
ATOM 910 N N . THR A 1 114 ? 10.354 -11.163 -4.534 1.00 90.81 114 THR A N 1
ATOM 911 C CA . THR A 1 114 ? 11.464 -10.792 -5.415 1.00 90.81 114 THR A CA 1
ATOM 912 C C . THR A 1 114 ? 10.944 -10.470 -6.812 1.00 90.81 114 THR A C 1
ATOM 914 O O . THR A 1 114 ? 10.345 -11.316 -7.477 1.00 90.81 114 THR A O 1
ATOM 917 N N . VAL A 1 115 ? 11.192 -9.244 -7.265 1.00 92.31 115 VAL A N 1
ATOM 918 C CA . VAL A 1 115 ? 10.800 -8.742 -8.582 1.00 92.31 115 VAL A CA 1
ATOM 919 C C . VAL A 1 115 ? 12.024 -8.675 -9.488 1.00 92.31 115 VAL A C 1
ATOM 921 O O . VAL A 1 115 ? 13.016 -8.031 -9.162 1.00 92.31 115 VAL A O 1
ATOM 924 N N . SER A 1 116 ? 11.933 -9.323 -10.650 1.00 95.19 116 SER A N 1
ATOM 925 C CA . SER A 1 116 ? 12.962 -9.316 -11.705 1.00 95.19 116 SER A CA 1
ATOM 926 C C . SER A 1 116 ? 12.442 -8.817 -13.059 1.00 95.19 116 SER A C 1
ATOM 928 O O . SER A 1 116 ? 13.211 -8.654 -14.007 1.00 95.19 116 SER A O 1
ATOM 930 N N . ALA A 1 117 ? 11.138 -8.550 -13.166 1.00 94.56 117 ALA A N 1
ATOM 931 C CA . ALA A 1 117 ? 10.522 -7.979 -14.353 1.00 94.56 117 ALA A CA 1
ATOM 932 C C . ALA A 1 117 ? 9.357 -7.056 -13.983 1.00 94.56 117 ALA A C 1
ATOM 934 O O . ALA A 1 117 ? 8.630 -7.316 -13.024 1.00 94.56 117 ALA A O 1
ATOM 935 N N . ALA A 1 118 ? 9.166 -5.995 -14.764 1.00 95.19 118 ALA A N 1
ATOM 936 C CA . ALA A 1 118 ? 8.074 -5.041 -14.587 1.00 95.19 118 ALA A CA 1
ATOM 937 C C . ALA A 1 118 ? 7.551 -4.542 -15.936 1.00 95.19 118 ALA A C 1
ATOM 939 O O . ALA A 1 118 ? 8.296 -4.470 -16.910 1.00 95.19 118 ALA A O 1
ATOM 940 N N . THR A 1 119 ? 6.273 -4.173 -16.016 1.00 94.38 119 THR A N 1
ATOM 941 C CA . THR A 1 119 ? 5.708 -3.650 -17.267 1.00 94.38 119 THR A CA 1
ATOM 942 C C . THR A 1 119 ? 6.142 -2.206 -17.531 1.00 94.38 119 THR A C 1
ATOM 944 O O . THR A 1 119 ? 6.196 -1.379 -16.618 1.00 94.38 119 THR A O 1
ATOM 947 N N . LEU A 1 120 ? 6.407 -1.910 -18.805 1.00 94.69 120 LEU A N 1
ATOM 948 C CA . LEU A 1 120 ? 6.597 -0.567 -19.361 1.00 94.69 120 LEU A CA 1
ATOM 949 C C . LEU A 1 120 ? 5.385 -0.129 -20.197 1.00 94.69 120 LEU A C 1
ATOM 951 O O . LEU A 1 120 ? 5.445 0.871 -20.899 1.00 94.69 120 LEU A O 1
ATOM 955 N N . HIS A 1 121 ? 4.276 -0.871 -20.143 1.00 90.38 121 HIS A N 1
ATOM 956 C CA . HIS A 1 121 ? 3.072 -0.643 -20.942 1.00 90.38 121 HIS A CA 1
ATOM 957 C C . HIS A 1 121 ? 3.311 -0.668 -22.461 1.00 90.38 121 HIS A C 1
ATOM 959 O O . HIS A 1 121 ? 3.118 -1.707 -23.095 1.00 90.38 121 HIS A O 1
ATOM 965 N N . ASN A 1 122 ? 3.683 0.466 -23.053 1.00 91.88 122 ASN A N 1
ATOM 966 C CA . ASN A 1 122 ? 3.786 0.683 -24.492 1.00 91.88 122 ASN A CA 1
ATOM 967 C C . ASN A 1 122 ? 5.026 1.530 -24.844 1.00 91.88 122 ASN A C 1
ATOM 969 O O . ASN A 1 122 ? 5.716 2.051 -23.969 1.00 91.88 122 ASN A O 1
ATOM 973 N N . ALA A 1 123 ? 5.315 1.656 -26.141 1.00 91.75 123 ALA A N 1
ATOM 974 C CA . ALA A 1 123 ? 6.471 2.413 -26.620 1.00 91.75 123 ALA A CA 1
ATOM 975 C C . ALA A 1 123 ? 6.391 3.910 -26.282 1.00 91.75 123 ALA A C 1
ATOM 977 O O . ALA A 1 123 ? 7.421 4.538 -26.056 1.00 91.75 123 ALA A O 1
ATOM 978 N N . ASP A 1 124 ? 5.188 4.483 -26.242 1.00 93.69 124 ASP A N 1
ATOM 979 C CA . ASP A 1 124 ? 5.002 5.904 -25.944 1.00 93.69 124 ASP A CA 1
ATOM 980 C C . ASP A 1 124 ? 5.369 6.212 -24.492 1.00 93.69 124 ASP A C 1
ATOM 982 O O . ASP A 1 124 ? 6.103 7.164 -24.247 1.00 93.69 124 ASP A O 1
ATOM 986 N N . TYR A 1 125 ? 4.982 5.342 -23.555 1.00 93.81 125 TYR A N 1
ATOM 987 C CA . TYR A 1 125 ? 5.355 5.455 -22.147 1.00 93.81 125 TYR A CA 1
ATOM 988 C C . TYR A 1 125 ? 6.871 5.398 -21.951 1.00 93.81 125 TYR A C 1
ATOM 990 O O . TYR A 1 125 ? 7.414 6.200 -21.204 1.00 93.81 125 TYR A O 1
ATOM 998 N N . ILE A 1 126 ? 7.568 4.502 -22.663 1.00 93.56 126 ILE A N 1
ATOM 999 C CA . ILE A 1 126 ? 9.041 4.410 -22.637 1.00 93.56 126 ILE A CA 1
ATOM 1000 C C . ILE A 1 126 ? 9.686 5.732 -23.062 1.00 93.56 126 ILE A C 1
ATOM 1002 O O . ILE A 1 126 ? 10.657 6.164 -22.443 1.00 93.56 126 ILE A O 1
ATOM 1006 N N . ARG A 1 127 ? 9.150 6.376 -24.107 1.00 93.25 127 ARG A N 1
ATOM 1007 C CA . ARG A 1 127 ? 9.652 7.675 -24.577 1.00 93.25 127 ARG A CA 1
ATOM 1008 C C . ARG A 1 127 ? 9.334 8.797 -23.594 1.00 93.25 127 ARG A C 1
ATOM 1010 O O . ARG A 1 127 ? 10.180 9.654 -23.384 1.00 93.25 127 ARG A O 1
ATOM 1017 N N . GLU A 1 128 ? 8.147 8.780 -22.994 1.00 94.75 128 GLU A N 1
ATOM 1018 C CA . GLU A 1 128 ? 7.702 9.784 -22.022 1.00 94.75 128 GLU A CA 1
ATOM 1019 C C . GLU A 1 128 ? 8.587 9.803 -20.771 1.00 94.75 128 GLU A C 1
ATOM 1021 O O . GLU A 1 128 ? 9.020 10.869 -20.339 1.00 94.75 128 GLU A O 1
ATOM 1026 N N . ILE A 1 129 ? 8.899 8.630 -20.211 1.00 93.19 129 ILE A N 1
ATOM 1027 C CA . ILE A 1 129 ? 9.751 8.526 -19.017 1.00 93.19 129 ILE A CA 1
ATOM 1028 C C . ILE A 1 129 ? 11.252 8.605 -19.330 1.00 93.19 129 ILE A C 1
ATOM 1030 O O . ILE A 1 129 ? 12.053 8.546 -18.397 1.00 93.19 129 ILE A O 1
ATOM 1034 N N . ASP A 1 130 ? 11.616 8.693 -20.617 1.00 93.31 130 ASP A N 1
ATOM 1035 C CA . ASP A 1 130 ? 12.988 8.731 -21.132 1.00 93.31 130 ASP A CA 1
ATOM 1036 C C . ASP A 1 130 ? 13.889 7.688 -20.447 1.00 93.31 130 ASP A C 1
ATOM 1038 O O . ASP A 1 130 ? 14.827 8.006 -19.725 1.00 93.31 130 ASP A O 1
ATOM 1042 N N . ILE A 1 131 ? 13.573 6.406 -20.605 1.00 92.75 131 ILE A N 1
ATOM 1043 C CA . ILE A 1 131 ? 14.302 5.310 -19.950 1.00 92.75 131 ILE A CA 1
ATOM 1044 C C . ILE A 1 131 ? 15.325 4.673 -20.893 1.00 92.75 131 ILE A C 1
ATOM 1046 O O . ILE A 1 131 ? 15.014 4.350 -22.038 1.00 92.75 131 ILE A O 1
ATOM 1050 N N . ASN A 1 132 ? 16.542 4.439 -20.400 1.00 93.31 132 ASN A N 1
ATOM 1051 C CA . ASN A 1 132 ? 17.596 3.733 -21.122 1.00 93.31 132 ASN A CA 1
ATOM 1052 C C . ASN A 1 132 ? 18.037 2.491 -20.353 1.00 93.31 132 ASN A C 1
ATOM 1054 O O . ASN A 1 132 ? 18.060 2.464 -19.122 1.00 93.31 132 ASN A O 1
ATOM 1058 N N . VAL A 1 133 ? 18.436 1.456 -21.090 1.00 95.00 133 VAL A N 1
ATOM 1059 C CA . VAL A 1 133 ? 19.061 0.276 -20.489 1.00 95.00 133 VAL A CA 1
ATOM 1060 C C . VAL A 1 133 ? 20.294 0.706 -19.686 1.00 95.00 133 VAL A C 1
ATOM 1062 O O . VAL A 1 133 ? 21.142 1.444 -20.182 1.00 95.00 133 VAL A O 1
ATOM 1065 N N . GLY A 1 134 ? 20.385 0.243 -18.440 1.00 94.31 134 GLY A N 1
ATOM 1066 C CA . GLY A 1 134 ? 21.416 0.628 -17.480 1.00 94.31 134 GLY A CA 1
ATOM 1067 C C . GLY A 1 134 ? 20.984 1.682 -16.457 1.00 94.31 134 GLY A C 1
ATOM 1068 O O . GLY A 1 134 ? 21.666 1.807 -15.438 1.00 94.31 134 GLY A O 1
ATOM 1069 N N . ASP A 1 135 ? 19.872 2.389 -16.678 1.00 96.62 135 ASP A N 1
ATOM 1070 C CA . ASP A 1 135 ? 19.324 3.353 -15.718 1.00 96.62 135 ASP A CA 1
ATOM 1071 C C . ASP A 1 135 ? 18.855 2.665 -14.424 1.00 96.62 135 ASP A C 1
ATOM 1073 O O . ASP A 1 135 ? 18.450 1.498 -14.419 1.00 96.62 135 ASP A O 1
ATOM 1077 N N . ILE A 1 136 ? 18.866 3.409 -13.315 1.00 96.94 136 ILE A N 1
ATOM 1078 C CA . ILE A 1 136 ? 18.165 3.014 -12.091 1.00 96.94 136 ILE A CA 1
ATOM 1079 C C . ILE A 1 136 ? 16.723 3.485 -12.210 1.00 96.94 136 ILE A C 1
ATOM 1081 O O . ILE A 1 136 ? 16.460 4.663 -12.464 1.00 96.94 136 ILE A O 1
ATOM 1085 N N . VAL A 1 137 ? 15.788 2.567 -12.010 1.00 96.50 137 VAL A N 1
ATOM 1086 C CA . VAL A 1 137 ? 14.360 2.782 -12.219 1.00 96.50 137 VAL A CA 1
ATOM 1087 C C . VAL A 1 137 ? 13.593 2.566 -10.930 1.00 96.50 137 VAL A C 1
ATOM 1089 O O . VAL A 1 137 ? 13.920 1.680 -10.141 1.00 96.50 137 VAL A O 1
ATOM 1092 N N . LYS A 1 138 ? 12.549 3.370 -10.732 1.00 95.44 138 LYS A N 1
ATOM 1093 C CA . LYS A 1 138 ? 11.587 3.182 -9.647 1.00 95.44 138 LYS A CA 1
ATOM 1094 C C . LYS A 1 138 ? 10.568 2.147 -10.079 1.00 95.44 138 LYS A C 1
ATOM 1096 O O . LYS A 1 138 ? 9.920 2.310 -11.113 1.00 95.44 138 LYS A O 1
ATOM 1101 N N . VAL A 1 139 ? 10.409 1.101 -9.286 1.00 93.94 139 VAL A N 1
ATOM 1102 C CA . VAL A 1 139 ? 9.489 0.000 -9.548 1.00 93.94 139 VAL A CA 1
ATOM 1103 C C . VAL A 1 139 ? 8.522 -0.093 -8.391 1.00 93.94 139 VAL A C 1
ATOM 1105 O O . VAL A 1 139 ? 8.921 -0.074 -7.230 1.00 93.94 139 VAL A O 1
ATOM 1108 N N . LYS A 1 140 ? 7.243 -0.203 -8.725 1.00 90.69 140 LYS A N 1
ATOM 1109 C CA . LYS A 1 140 ? 6.182 -0.433 -7.754 1.00 90.69 140 LYS A CA 1
ATOM 1110 C C . LYS A 1 140 ? 5.385 -1.667 -8.113 1.00 90.69 140 LYS A C 1
ATOM 1112 O O . LYS A 1 140 ? 5.350 -2.067 -9.278 1.00 90.69 140 LYS A O 1
ATOM 1117 N N . LYS A 1 141 ? 4.671 -2.218 -7.142 1.00 85.69 141 LYS A N 1
ATOM 1118 C CA . LYS A 1 141 ? 3.668 -3.252 -7.385 1.00 85.69 141 LYS A CA 1
ATOM 1119 C C . LYS A 1 141 ? 2.295 -2.587 -7.416 1.00 85.69 141 LYS A C 1
ATOM 1121 O O . LYS A 1 141 ? 1.913 -1.910 -6.470 1.00 85.69 141 LYS A O 1
ATOM 1126 N N . ALA A 1 142 ? 1.580 -2.699 -8.537 1.00 65.44 142 ALA A N 1
ATOM 1127 C CA . ALA A 1 142 ? 0.199 -2.230 -8.608 1.00 65.44 142 ALA A CA 1
ATOM 1128 C C . ALA A 1 142 ? -0.682 -3.240 -7.857 1.00 65.44 142 ALA A C 1
ATOM 1130 O O . ALA A 1 142 ? -0.990 -4.315 -8.385 1.00 65.44 142 ALA A O 1
ATOM 1131 N N . GLY A 1 143 ? -1.021 -2.927 -6.603 1.00 62.56 143 GLY A N 1
ATOM 1132 C CA . GLY A 1 143 ? -1.534 -3.927 -5.663 1.00 62.56 143 GLY A CA 1
ATOM 1133 C C . GLY A 1 143 ? -0.521 -5.056 -5.422 1.00 62.56 143 GLY A C 1
ATOM 1134 O O . GLY A 1 143 ? 0.684 -4.862 -5.547 1.00 62.56 143 GLY A O 1
ATOM 1135 N N . GLU A 1 144 ? -0.993 -6.268 -5.123 1.00 63.00 144 GLU A N 1
ATOM 1136 C CA . GLU A 1 144 ? -0.111 -7.388 -4.753 1.00 63.00 144 GLU A CA 1
ATOM 1137 C C . GLU A 1 144 ? 0.446 -8.204 -5.935 1.00 63.00 144 GLU A C 1
ATOM 1139 O O . GLU A 1 144 ? 1.163 -9.177 -5.699 1.00 63.00 144 GLU A O 1
ATOM 1144 N N . ILE A 1 145 ? 0.153 -7.863 -7.202 1.00 71.44 145 ILE A N 1
ATOM 1145 C CA . ILE A 1 145 ? 0.364 -8.811 -8.320 1.00 71.44 145 ILE A CA 1
ATOM 1146 C C . ILE A 1 145 ? 1.317 -8.309 -9.411 1.00 71.44 145 ILE A C 1
ATOM 1148 O O . ILE A 1 145 ? 2.294 -8.999 -9.689 1.00 71.44 145 ILE A O 1
ATOM 1152 N N . ILE A 1 146 ? 1.071 -7.157 -10.052 1.00 82.81 146 ILE A N 1
ATOM 1153 C CA . ILE A 1 146 ? 1.789 -6.779 -11.289 1.00 82.81 146 ILE A CA 1
ATOM 1154 C C . ILE A 1 146 ? 2.797 -5.648 -11.025 1.00 82.81 146 ILE A C 1
ATOM 1156 O O . ILE A 1 146 ? 2.377 -4.519 -10.750 1.00 82.81 146 ILE A O 1
ATOM 1160 N N . PRO A 1 147 ? 4.116 -5.896 -11.149 1.00 90.69 147 PRO A N 1
ATOM 1161 C CA . PRO A 1 147 ? 5.124 -4.849 -11.044 1.00 90.69 147 PRO A CA 1
ATOM 1162 C C . PRO A 1 147 ? 5.117 -3.912 -12.257 1.00 90.69 147 PRO A C 1
ATOM 1164 O O . PRO A 1 147 ? 4.997 -4.347 -13.406 1.00 90.69 147 PRO A O 1
ATOM 1167 N N . LYS A 1 148 ? 5.293 -2.616 -12.005 1.00 92.94 148 LYS A N 1
ATOM 1168 C CA . LYS A 1 148 ? 5.318 -1.542 -12.998 1.00 92.94 148 LYS A CA 1
ATOM 1169 C C . LYS A 1 148 ? 6.505 -0.617 -12.742 1.00 92.94 148 LYS A C 1
ATOM 1171 O O . LYS A 1 148 ? 6.751 -0.221 -11.604 1.00 92.94 148 LYS A O 1
ATOM 1176 N N . VAL A 1 149 ? 7.181 -0.213 -13.815 1.00 94.88 149 VAL A N 1
ATOM 1177 C CA . VAL A 1 149 ? 8.154 0.885 -13.765 1.00 94.88 149 VAL A CA 1
ATOM 1178 C C . VAL A 1 149 ? 7.408 2.216 -13.691 1.00 94.88 149 VAL A C 1
ATOM 1180 O O . VAL A 1 149 ? 6.522 2.473 -14.503 1.00 94.88 149 VAL A O 1
ATOM 1183 N N . LEU A 1 150 ? 7.752 3.046 -12.710 1.00 93.62 150 LEU A N 1
ATOM 1184 C CA . LEU A 1 150 ? 7.198 4.388 -12.519 1.00 93.62 150 LEU A CA 1
ATOM 1185 C C . LEU A 1 150 ? 7.953 5.458 -13.305 1.00 93.62 150 LEU A C 1
ATOM 1187 O O . LEU A 1 150 ? 7.351 6.439 -13.731 1.00 93.62 150 LEU A O 1
ATOM 1191 N N . GLY A 1 151 ? 9.262 5.278 -13.459 1.00 94.12 151 GLY A N 1
ATOM 1192 C CA . GLY A 1 151 ? 10.148 6.235 -14.105 1.00 94.12 151 GLY A CA 1
ATOM 1193 C C . GLY A 1 151 ? 11.605 6.010 -13.718 1.00 94.12 151 GLY A C 1
ATOM 1194 O O . GLY A 1 151 ? 11.938 5.068 -12.992 1.00 94.12 151 GLY A O 1
ATOM 1195 N N . VAL A 1 152 ? 12.471 6.894 -14.202 1.00 95.19 152 VAL A N 1
ATOM 1196 C CA . VAL A 1 152 ? 13.908 6.862 -13.924 1.00 95.19 152 VAL A CA 1
ATOM 1197 C C . VAL A 1 152 ? 14.190 7.519 -12.570 1.00 95.19 152 VAL A C 1
ATOM 1199 O O . VAL A 1 152 ? 13.811 8.663 -12.333 1.00 95.19 152 VAL A O 1
ATOM 1202 N N . ALA A 1 153 ? 14.856 6.791 -11.674 1.00 93.88 153 ALA A N 1
ATOM 1203 C CA . ALA A 1 153 ? 15.397 7.336 -10.430 1.00 93.88 153 ALA A CA 1
ATOM 1204 C C . ALA A 1 153 ? 16.737 8.037 -10.674 1.00 93.88 153 ALA A C 1
ATOM 1206 O O . ALA A 1 153 ? 16.977 9.137 -10.182 1.00 93.88 153 ALA A O 1
ATOM 1207 N N . LYS A 1 154 ? 17.612 7.387 -11.448 1.00 94.31 154 LYS A N 1
ATOM 1208 C CA . LYS A 1 154 ? 18.948 7.885 -11.759 1.00 94.31 154 LYS A CA 1
ATOM 1209 C C . LYS A 1 154 ? 19.368 7.413 -13.141 1.00 94.31 154 LYS A C 1
ATOM 1211 O O . LYS A 1 154 ? 19.355 6.217 -13.425 1.00 94.31 154 LYS A O 1
ATOM 1216 N N . LYS A 1 155 ? 19.780 8.364 -13.974 1.00 92.44 155 LYS A N 1
ATOM 1217 C CA . LYS A 1 155 ? 20.369 8.080 -15.280 1.00 92.44 155 LYS A CA 1
ATOM 1218 C C . LYS A 1 155 ? 21.736 7.432 -15.125 1.00 92.44 155 LYS A C 1
ATOM 1220 O O . LYS A 1 155 ? 22.505 7.788 -14.228 1.00 92.44 155 LYS A O 1
ATOM 1225 N N . ILE A 1 156 ? 22.065 6.521 -16.029 1.00 86.50 156 ILE A N 1
ATOM 1226 C CA . ILE A 1 156 ? 23.447 6.101 -16.202 1.00 86.50 156 ILE A CA 1
ATOM 1227 C C . ILE A 1 156 ? 24.259 7.316 -16.684 1.00 86.50 156 ILE A C 1
ATOM 1229 O O . ILE A 1 156 ? 23.937 7.939 -17.696 1.00 86.50 156 ILE A O 1
ATOM 1233 N N . ASN A 1 157 ? 25.276 7.718 -15.915 1.00 69.94 157 ASN A N 1
ATOM 1234 C CA . ASN A 1 157 ? 26.164 8.809 -16.313 1.00 69.94 157 ASN A CA 1
ATOM 1235 C C . ASN A 1 157 ? 26.952 8.361 -17.544 1.00 69.94 157 ASN A C 1
ATOM 1237 O O . ASN A 1 157 ? 27.953 7.656 -17.423 1.00 69.94 157 ASN A O 1
ATOM 1241 N N . ASN A 1 158 ? 26.531 8.810 -18.721 1.00 52.34 158 ASN A N 1
ATOM 1242 C CA . ASN A 1 158 ? 27.374 8.788 -19.903 1.00 52.34 158 ASN A CA 1
ATOM 1243 C C . ASN A 1 158 ? 28.406 9.915 -19.773 1.00 52.34 158 ASN A C 1
ATOM 1245 O O . ASN A 1 158 ? 28.308 10.931 -20.453 1.00 52.34 158 ASN A O 1
ATOM 1249 N N . ASN A 1 159 ? 29.393 9.742 -18.890 1.00 42.78 159 ASN A N 1
ATOM 1250 C CA . ASN A 1 159 ? 30.655 10.459 -19.043 1.00 42.78 159 ASN A CA 1
ATOM 1251 C C . ASN A 1 159 ? 31.332 9.878 -20.291 1.00 42.78 159 ASN A C 1
ATOM 1253 O O . ASN A 1 159 ? 32.029 8.865 -20.213 1.00 42.78 159 ASN A O 1
ATOM 1257 N N . LYS A 1 160 ? 31.043 10.483 -21.443 1.00 38.59 160 LYS A N 1
ATOM 1258 C CA . LYS A 1 160 ? 31.939 10.485 -22.596 1.00 38.59 160 LYS A CA 1
ATOM 1259 C C . LYS A 1 160 ? 32.770 11.754 -22.554 1.00 38.59 160 LYS A C 1
ATOM 1261 O O . LYS A 1 160 ? 32.177 12.810 -22.246 1.00 38.59 160 LYS A O 1
#

pLDDT: mean 90.61, std 9.31, range [38.59, 97.75]

Radius of gyration: 22.3 Å; chains: 1; bounding box: 59×31×58 Å

Foldseek 3Di:
DFWDQVVQVVCVVVVDDGDDDDDDPDVVVVVVVQVVCLPDDDPDADFFDKQFDTGNVCQVVQDADPPGGRRMDTDGRPFWKDKWAFQDKDWDQDPVRDIWIKTQTDWDDGSNDTDGMATCGDPVSCVVLVDDHGFIFIWTDPPPDGIHTPHGPGDDPPPD